Protein AF-A0A920LN60-F1 (afdb_mono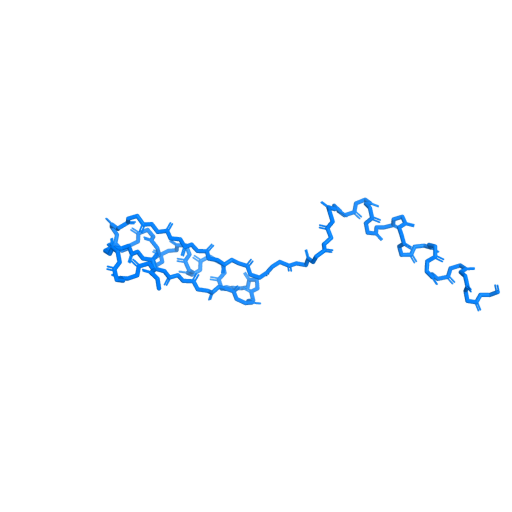mer)

Radius of gyration: 17.68 Å; Cα contacts (8 Å, |Δi|>4): 55; chains: 1; bounding box: 42×22×39 Å

Sequence (59 aa):
MFEGLGGHGELVTRREEIIPAMKRAFASGKTACVNVKAKGVISPIVLATTSKRDKASIE

pLDDT: mean 87.68, std 14.09, range [46.5, 98.56]

Secondary structure (DSSP, 8-state):
-TGGGTSEEEEE-SGGGHHHHHHHHHHTTS-EEEEE---S-S-HHHHHHHHHHHHHT--

Nearest PDB structures (foldseek):
  5vjn-assembly1_B  TM=5.604E-01  e=6.337E+00  Saccharomyces cerevisiae
  5z5a-assembly3_C  TM=3.876E-01  e=6.337E+00  Thermococcus kodakarensis KOD1
  1js6-assembly1_B  TM=3.437E-01  e=6.337E+00  Sus scrofa

Mean predicted aligned error: 7.39 Å

Solvent-accessible surface area (backbone atoms only — not comparable to full-atom values): 3687 Å² total; per-residue (Å²): 114,39,58,86,72,69,28,38,62,45,80,36,79,52,79,83,43,48,67,60,50,50,53,53,40,63,74,62,79,39,66,60,48,77,49,65,67,71,78,99,57,98,38,75,66,56,50,60,56,50,54,52,50,65,60,59,70,76,108

Structure (mmCIF, N/CA/C/O backbone):
data_AF-A0A920LN60-F1
#
_entry.id   AF-A0A920LN60-F1
#
loop_
_atom_site.group_PDB
_atom_site.id
_atom_site.type_symbol
_atom_site.label_atom_id
_atom_site.label_alt_i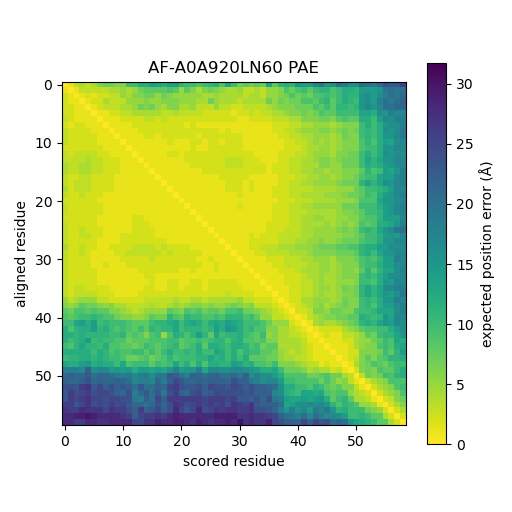d
_atom_site.label_comp_id
_atom_site.label_asym_id
_atom_site.label_entity_id
_atom_site.label_seq_id
_atom_site.pdbx_PDB_ins_code
_atom_site.Cartn_x
_atom_site.Cartn_y
_atom_site.Cartn_z
_atom_site.occupancy
_atom_site.B_iso_or_equiv
_atom_site.auth_seq_id
_atom_site.auth_comp_id
_atom_site.auth_asym_id
_atom_site.auth_atom_id
_atom_site.pdbx_PDB_model_num
ATOM 1 N N . MET A 1 1 ? -0.103 11.089 5.250 1.00 80.75 1 MET A N 1
ATOM 2 C CA . MET A 1 1 ? -1.298 11.450 4.453 1.00 80.75 1 MET A CA 1
ATOM 3 C C . MET A 1 1 ? -2.503 10.609 4.857 1.00 80.75 1 MET A C 1
ATOM 5 O O . MET A 1 1 ? -3.441 11.178 5.381 1.00 80.75 1 MET A O 1
ATOM 9 N N . PHE A 1 2 ? -2.475 9.285 4.676 1.00 89.94 2 PHE A N 1
ATOM 10 C CA . PHE A 1 2 ? -3.657 8.426 4.859 1.00 89.94 2 PHE A CA 1
ATOM 11 C C . PHE A 1 2 ? -4.215 8.387 6.288 1.00 89.94 2 PHE A C 1
ATOM 13 O O . PHE A 1 2 ? -5.422 8.523 6.451 1.00 89.94 2 PHE A O 1
ATOM 20 N N . GLU A 1 3 ? -3.366 8.295 7.315 1.00 86.56 3 GLU A N 1
ATOM 21 C CA . GLU A 1 3 ? -3.830 8.260 8.715 1.00 86.56 3 GLU A CA 1
ATOM 22 C C . GLU A 1 3 ? -4.546 9.550 9.134 1.00 86.56 3 GLU A C 1
ATOM 24 O O . GLU A 1 3 ? -5.601 9.496 9.760 1.00 86.56 3 GLU A O 1
ATOM 29 N N . GLY A 1 4 ? -4.034 10.710 8.707 1.00 90.19 4 GLY A N 1
ATOM 30 C CA . GLY A 1 4 ? -4.667 12.011 8.951 1.00 90.19 4 GLY A CA 1
ATOM 31 C C . GLY A 1 4 ? -6.009 12.201 8.231 1.00 90.19 4 GLY A C 1
ATOM 32 O O . GLY A 1 4 ? -6.763 13.095 8.591 1.00 90.19 4 GLY A O 1
ATOM 33 N N . LEU A 1 5 ? -6.323 11.352 7.245 1.00 93.06 5 LEU A N 1
ATOM 34 C CA . LEU A 1 5 ? -7.612 11.302 6.543 1.00 93.06 5 LEU A CA 1
ATOM 35 C C . LEU A 1 5 ? -8.514 10.161 7.057 1.00 93.06 5 LEU A C 1
ATOM 37 O O . LEU A 1 5 ? -9.550 9.882 6.461 1.00 93.06 5 LEU A O 1
ATOM 41 N N . GLY A 1 6 ? -8.113 9.470 8.132 1.00 94.38 6 GLY A N 1
ATOM 42 C CA . GLY A 1 6 ? -8.854 8.347 8.715 1.00 94.38 6 GLY A CA 1
ATOM 43 C C . GLY A 1 6 ? -8.628 6.988 8.038 1.00 94.38 6 GLY A C 1
ATOM 44 O O . GLY A 1 6 ? -9.279 6.013 8.410 1.00 94.38 6 GLY A O 1
ATOM 45 N N . GLY A 1 7 ? -7.710 6.891 7.073 1.00 97.00 7 GLY A N 1
ATOM 46 C CA . GLY A 1 7 ? -7.374 5.655 6.360 1.00 97.00 7 GLY A CA 1
ATOM 47 C C . GLY A 1 7 ? -6.189 4.880 6.951 1.00 97.00 7 GLY A C 1
ATOM 48 O O . GLY A 1 7 ? -5.504 5.346 7.861 1.00 97.00 7 GLY A O 1
ATOM 49 N N . HIS A 1 8 ? -5.926 3.692 6.400 1.00 97.75 8 HIS A N 1
ATOM 50 C CA . HIS A 1 8 ? -4.687 2.928 6.621 1.00 97.75 8 HIS A CA 1
ATOM 51 C C . HIS A 1 8 ? -3.665 3.286 5.542 1.00 97.75 8 HIS A C 1
ATOM 53 O O . HIS A 1 8 ? -3.973 3.216 4.352 1.00 97.75 8 HIS A O 1
ATOM 59 N N . GLY A 1 9 ? -2.458 3.682 5.937 1.00 97.12 9 GLY A N 1
ATOM 60 C CA . GLY A 1 9 ? -1.366 3.977 5.013 1.00 97.12 9 GLY A CA 1
ATOM 61 C C . GLY A 1 9 ? -0.182 3.069 5.276 1.00 97.12 9 GLY A C 1
ATOM 62 O O . GLY A 1 9 ? 0.300 3.007 6.400 1.00 97.12 9 GLY A O 1
ATOM 63 N N . GLU A 1 10 ? 0.322 2.405 4.242 1.00 97.12 10 GLU A N 1
ATOM 64 C CA . GLU A 1 10 ? 1.478 1.523 4.379 1.00 97.12 10 GLU A CA 1
ATOM 65 C C . GLU A 1 10 ? 2.418 1.643 3.183 1.00 97.12 10 GLU A C 1
ATOM 67 O O . GLU A 1 10 ? 1.978 1.774 2.041 1.00 97.12 10 GLU A O 1
ATOM 72 N N . LEU A 1 11 ? 3.724 1.607 3.451 1.00 97.44 11 LEU A N 1
ATOM 73 C CA . LEU A 1 11 ? 4.767 1.610 2.433 1.00 97.44 11 LEU A CA 1
ATOM 74 C C . LEU A 1 11 ? 5.468 0.252 2.434 1.00 97.44 11 LEU A C 1
ATOM 76 O O . LEU A 1 11 ? 6.055 -0.152 3.433 1.00 97.44 11 LEU A O 1
ATOM 80 N N . VAL A 1 12 ? 5.439 -0.419 1.289 1.00 98.19 12 VAL A N 1
ATOM 81 C CA . VAL A 1 12 ? 6.113 -1.692 1.046 1.00 98.19 12 VAL A CA 1
ATOM 82 C C . VAL A 1 12 ? 7.334 -1.440 0.176 1.00 98.19 12 VAL A C 1
ATOM 84 O O . VAL A 1 12 ? 7.225 -0.889 -0.921 1.00 98.19 12 VAL A O 1
ATOM 87 N N . THR A 1 13 ? 8.506 -1.857 0.648 1.00 97.69 13 THR A N 1
ATOM 88 C CA . THR A 1 13 ? 9.776 -1.645 -0.069 1.00 97.69 13 THR A CA 1
ATOM 89 C C . THR A 1 13 ? 10.397 -2.941 -0.571 1.00 97.69 13 THR A C 1
ATOM 91 O O . THR A 1 13 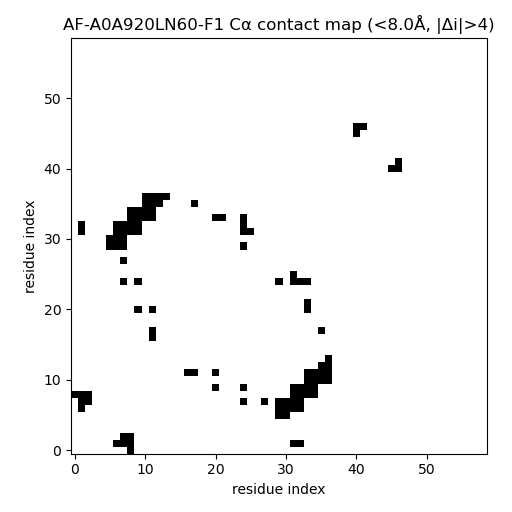? 11.240 -2.902 -1.471 1.00 97.69 13 THR A O 1
ATOM 94 N N . ARG A 1 14 ? 9.960 -4.082 -0.028 1.00 96.94 14 ARG A N 1
ATOM 95 C CA . ARG A 1 14 ? 10.440 -5.421 -0.374 1.00 96.94 14 ARG A CA 1
ATOM 96 C C . ARG A 1 14 ? 9.284 -6.342 -0.745 1.00 96.94 14 ARG A C 1
ATOM 98 O O . ARG A 1 14 ? 8.156 -6.176 -0.289 1.00 96.94 14 ARG A O 1
ATOM 105 N N . ARG A 1 15 ? 9.560 -7.341 -1.584 1.00 96.00 15 ARG A N 1
ATOM 106 C CA . ARG A 1 15 ? 8.529 -8.245 -2.121 1.00 96.00 15 ARG A CA 1
ATOM 107 C C . ARG A 1 15 ? 7.871 -9.078 -1.021 1.00 96.00 15 ARG A C 1
ATOM 109 O O . ARG A 1 15 ? 6.671 -9.329 -1.070 1.00 96.00 15 ARG A O 1
ATOM 116 N N 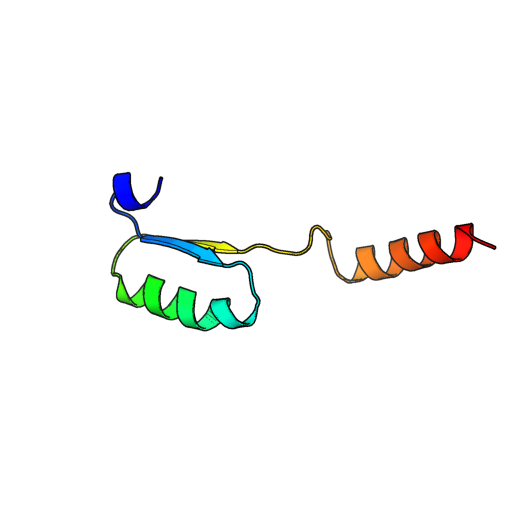. GLU A 1 16 ? 8.650 -9.484 -0.030 1.00 98.12 16 GLU A N 1
ATOM 117 C CA . GLU A 1 16 ? 8.241 -10.367 1.063 1.00 98.12 16 GLU A CA 1
ATOM 118 C C . GLU A 1 16 ? 7.246 -9.675 2.011 1.00 98.12 16 GLU A C 1
ATOM 120 O O . GLU A 1 16 ? 6.494 -10.333 2.725 1.00 98.12 16 GLU A O 1
ATOM 125 N N . GLU A 1 17 ? 7.200 -8.342 1.985 1.00 98.38 17 GLU A N 1
ATOM 126 C CA . GLU A 1 17 ? 6.327 -7.520 2.825 1.00 98.38 17 GLU A CA 1
ATOM 127 C C . GLU A 1 17 ? 4.908 -7.390 2.263 1.00 98.38 17 GLU A C 1
ATOM 129 O O . GLU A 1 17 ? 4.004 -7.025 3.010 1.00 98.38 17 GLU A O 1
ATOM 134 N N . ILE A 1 18 ? 4.684 -7.725 0.985 1.00 98.00 18 ILE A N 1
ATOM 135 C CA . ILE A 1 18 ? 3.391 -7.528 0.311 1.00 98.00 18 ILE A CA 1
ATOM 136 C C . ILE A 1 18 ? 2.277 -8.294 1.031 1.00 98.00 18 ILE A C 1
ATOM 138 O O . ILE A 1 18 ? 1.275 -7.707 1.427 1.00 98.00 18 ILE A O 1
ATOM 142 N N . ILE A 1 19 ? 2.446 -9.604 1.234 1.00 98.44 19 ILE A N 1
ATOM 143 C CA . ILE A 1 19 ? 1.417 -10.439 1.874 1.00 98.44 19 ILE A CA 1
ATOM 144 C C . ILE A 1 19 ? 1.134 -9.964 3.318 1.00 98.44 19 ILE A C 1
ATOM 146 O O . ILE A 1 19 ? -0.038 -9.772 3.652 1.00 98.44 19 ILE A O 1
ATOM 150 N N . PRO A 1 20 ? 2.145 -9.735 4.186 1.00 98.50 20 PRO A N 1
ATOM 151 C CA . PRO A 1 20 ? 1.923 -9.164 5.515 1.00 98.50 20 PRO A CA 1
ATOM 152 C C . PRO A 1 20 ? 1.228 -7.795 5.512 1.00 98.50 20 PRO A C 1
ATOM 154 O O . PRO A 1 20 ? 0.328 -7.582 6.323 1.00 98.50 20 PRO A O 1
ATOM 157 N N . ALA A 1 21 ? 1.617 -6.888 4.610 1.00 98.38 21 ALA A N 1
ATOM 158 C CA . ALA A 1 21 ? 1.030 -5.552 4.501 1.00 98.38 21 ALA A CA 1
ATOM 159 C C . ALA A 1 21 ? -0.449 -5.622 4.117 1.00 98.38 21 ALA A C 1
ATOM 161 O O . ALA A 1 21 ? -1.294 -4.999 4.754 1.00 98.38 21 ALA A O 1
ATOM 162 N N . MET A 1 22 ? -0.791 -6.475 3.149 1.00 98.38 22 MET A N 1
ATOM 163 C CA . MET A 1 22 ? -2.186 -6.708 2.775 1.00 98.38 22 MET A CA 1
ATOM 164 C C . MET A 1 22 ? -3.006 -7.237 3.956 1.00 98.38 22 MET A C 1
ATOM 166 O O . MET A 1 22 ? -4.106 -6.750 4.202 1.00 98.38 22 MET A O 1
ATOM 170 N N . LYS A 1 23 ? -2.469 -8.185 4.738 1.00 98.56 23 LYS A N 1
ATOM 171 C CA . LYS A 1 23 ? -3.156 -8.695 5.938 1.00 98.56 23 LYS A CA 1
ATOM 172 C C . LYS A 1 23 ? -3.431 -7.589 6.961 1.00 98.56 23 LYS A C 1
ATOM 174 O O . LYS A 1 23 ? -4.544 -7.520 7.474 1.00 98.56 23 LYS A O 1
ATOM 179 N N . ARG A 1 24 ? -2.453 -6.716 7.237 1.00 98.31 24 ARG A N 1
ATOM 180 C CA . ARG A 1 24 ? -2.632 -5.556 8.132 1.00 98.31 24 ARG A CA 1
ATOM 181 C C . ARG A 1 24 ? -3.662 -4.567 7.589 1.00 98.31 24 ARG A C 1
ATOM 183 O O . ARG A 1 24 ? -4.526 -4.130 8.342 1.00 98.31 24 ARG A O 1
ATOM 190 N N . ALA A 1 25 ? -3.614 -4.272 6.290 1.00 97.94 25 ALA A N 1
ATOM 191 C CA . ALA A 1 25 ? -4.565 -3.384 5.631 1.00 97.94 25 ALA A CA 1
ATOM 192 C C . ALA A 1 25 ? -6.007 -3.900 5.752 1.00 97.94 25 ALA A C 1
ATOM 194 O O . ALA A 1 25 ? -6.886 -3.144 6.160 1.00 97.94 25 ALA A O 1
ATOM 195 N N . PHE A 1 26 ? -6.251 -5.189 5.491 1.00 98.25 26 PHE A N 1
ATOM 196 C CA . PHE A 1 26 ? -7.579 -5.785 5.674 1.00 98.25 26 PHE A CA 1
ATOM 197 C C . PHE A 1 26 ? -8.021 -5.787 7.140 1.00 98.25 26 PHE A C 1
ATOM 199 O O . PHE A 1 26 ? -9.152 -5.411 7.438 1.00 98.25 26 PHE A O 1
ATOM 206 N N . ALA A 1 27 ? -7.126 -6.156 8.062 1.00 98.31 27 ALA A N 1
ATOM 207 C CA . ALA A 1 27 ? -7.423 -6.170 9.494 1.00 98.31 27 ALA A CA 1
ATOM 208 C C . ALA A 1 27 ? -7.721 -4.771 10.063 1.00 98.31 27 ALA A C 1
ATOM 210 O O . ALA A 1 27 ? -8.382 -4.663 11.092 1.00 98.31 27 ALA A O 1
ATOM 211 N N . SER A 1 28 ? -7.264 -3.703 9.399 1.00 97.19 28 SER A N 1
ATOM 212 C CA . SER A 1 28 ? -7.502 -2.326 9.840 1.00 97.19 28 SER A CA 1
ATOM 213 C C . SER A 1 28 ? -8.975 -1.906 9.790 1.00 97.19 28 SER A C 1
ATOM 215 O O . SER A 1 28 ? -9.348 -0.957 10.477 1.00 97.19 28 SER A O 1
ATOM 217 N N . GLY A 1 29 ? -9.802 -2.561 8.961 1.00 97.12 29 GLY A N 1
ATOM 218 C CA . GLY A 1 29 ? -11.204 -2.184 8.738 1.00 97.12 29 GLY A CA 1
ATOM 219 C C . GLY A 1 29 ? -11.400 -0.799 8.102 1.00 97.12 29 GLY A C 1
ATOM 220 O O . GLY A 1 29 ? -12.522 -0.302 8.051 1.00 97.12 29 GLY A O 1
ATOM 221 N N . LYS A 1 30 ? -10.322 -0.160 7.632 1.00 96.44 30 LYS A N 1
ATOM 222 C CA . LYS A 1 30 ? -10.323 1.181 7.037 1.00 96.44 30 LYS A CA 1
ATOM 223 C C . LYS A 1 30 ? -10.117 1.103 5.530 1.00 96.44 30 LYS A C 1
ATOM 225 O O . LYS A 1 30 ? -9.517 0.159 5.018 1.00 96.44 30 LYS A O 1
ATOM 230 N N . THR A 1 31 ? -10.506 2.163 4.825 1.00 96.44 31 THR A N 1
ATOM 231 C CA . THR A 1 31 ? -9.990 2.412 3.474 1.00 96.44 31 THR A CA 1
ATOM 232 C C . THR A 1 31 ? -8.465 2.470 3.535 1.00 96.44 31 THR A C 1
ATOM 234 O O . THR A 1 31 ? -7.899 3.256 4.301 1.00 96.44 31 THR A O 1
ATOM 237 N N . ALA A 1 32 ? -7.801 1.626 2.750 1.00 97.50 32 ALA A N 1
ATOM 238 C CA . ALA A 1 32 ? -6.362 1.422 2.829 1.00 97.50 32 ALA A CA 1
ATOM 239 C C . ALA A 1 32 ? -5.652 1.821 1.532 1.00 97.50 32 ALA A C 1
ATOM 241 O O . ALA A 1 32 ? -6.107 1.498 0.436 1.00 97.50 32 ALA A O 1
ATOM 242 N N . CYS A 1 33 ? -4.496 2.469 1.666 1.00 97.38 33 CYS A N 1
ATOM 243 C CA . CYS A 1 33 ? -3.540 2.671 0.588 1.00 97.38 33 CYS A CA 1
ATOM 244 C C . CYS A 1 33 ? -2.227 1.966 0.938 1.00 97.38 33 CYS A C 1
ATOM 246 O O . CYS A 1 33 ? -1.531 2.347 1.883 1.00 97.38 33 CYS A O 1
ATOM 248 N N . VAL A 1 34 ? -1.901 0.931 0.164 1.00 97.56 34 VAL A N 1
ATOM 249 C CA . VAL A 1 34 ? -0.636 0.199 0.265 1.00 97.56 34 VAL A CA 1
ATOM 250 C C . VAL A 1 34 ? 0.239 0.613 -0.912 1.00 97.56 34 VAL A C 1
ATOM 252 O O . VAL A 1 34 ? 0.039 0.172 -2.043 1.00 97.56 34 VAL A O 1
ATOM 255 N N . ASN A 1 35 ? 1.209 1.482 -0.651 1.00 97.25 35 ASN A N 1
ATOM 256 C CA . ASN A 1 35 ? 2.146 1.969 -1.653 1.00 97.25 35 ASN A CA 1
ATOM 257 C C . ASN A 1 35 ? 3.306 0.986 -1.786 1.00 97.25 35 ASN A C 1
ATOM 259 O O . ASN A 1 35 ? 4.077 0.801 -0.849 1.00 97.25 35 ASN A O 1
ATOM 263 N N . VAL A 1 36 ? 3.449 0.359 -2.952 1.00 97.25 36 VAL A N 1
ATOM 264 C CA . VAL A 1 36 ? 4.474 -0.664 -3.195 1.00 97.25 36 VAL A CA 1
ATOM 265 C C . VAL A 1 36 ? 5.564 -0.104 -4.097 1.00 97.25 36 VAL A C 1
ATOM 267 O O . VAL A 1 36 ? 5.298 0.327 -5.220 1.00 9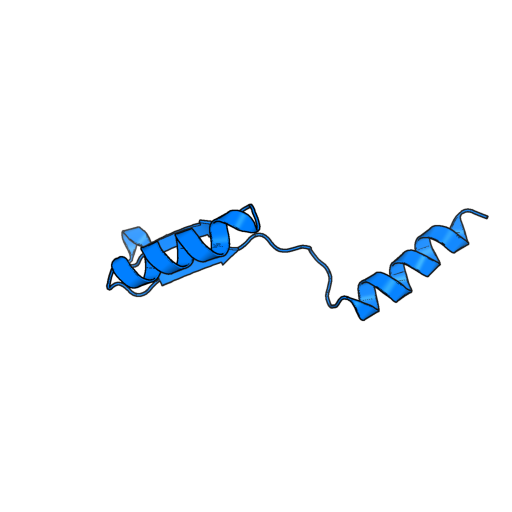7.25 36 VAL A O 1
ATOM 270 N N . LYS A 1 37 ? 6.817 -0.161 -3.643 1.00 95.94 37 LYS A N 1
ATOM 271 C CA . LYS A 1 37 ? 7.967 0.138 -4.494 1.00 95.94 37 LYS A CA 1
ATOM 272 C C . LYS A 1 37 ? 8.121 -0.964 -5.545 1.00 95.94 37 LYS A C 1
ATOM 274 O O . LYS A 1 37 ? 8.476 -2.097 -5.227 1.00 95.94 37 LYS A O 1
ATOM 279 N N . ALA A 1 38 ? 7.878 -0.616 -6.804 1.00 90.88 38 ALA A N 1
ATOM 280 C CA . ALA A 1 38 ? 8.059 -1.498 -7.952 1.00 90.88 38 ALA A CA 1
ATOM 281 C C . ALA A 1 38 ? 9.311 -1.123 -8.761 1.00 90.88 38 ALA A C 1
ATOM 283 O O . ALA A 1 38 ? 9.881 -0.041 -8.610 1.00 90.88 38 ALA A O 1
ATOM 284 N N . LYS A 1 39 ? 9.744 -2.028 -9.646 1.00 87.62 39 LYS A N 1
ATOM 285 C CA . LYS A 1 39 ? 10.760 -1.709 -10.658 1.00 87.62 39 LYS A CA 1
ATOM 286 C C . LYS A 1 39 ? 10.142 -0.769 -11.697 1.00 87.62 39 LYS A C 1
ATOM 288 O O . LYS A 1 39 ? 9.022 -1.011 -12.135 1.00 87.62 39 LYS A O 1
ATOM 293 N N . GLY A 1 40 ? 10.882 0.254 -12.122 1.00 86.94 40 GLY A N 1
ATOM 294 C CA . GLY A 1 40 ? 10.455 1.212 -13.150 1.00 86.94 40 GLY A CA 1
ATOM 295 C C . GLY A 1 40 ? 10.523 0.644 -14.568 1.00 86.94 40 GLY A C 1
ATOM 296 O O . GLY A 1 40 ? 11.209 1.19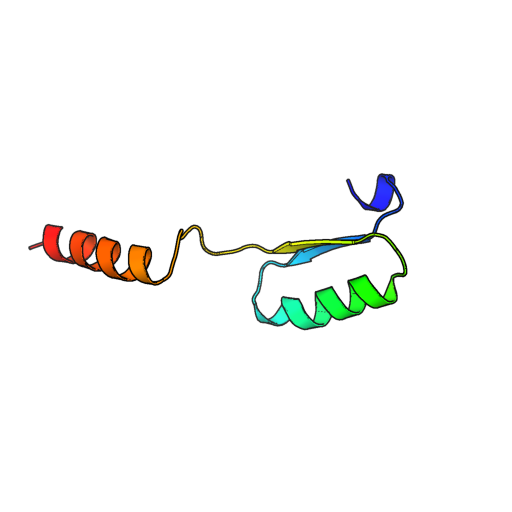9 -15.417 1.00 86.94 40 GLY A O 1
ATOM 297 N N . VAL A 1 41 ? 9.873 -0.494 -14.814 1.00 86.31 41 VAL A N 1
ATOM 298 C CA . VAL A 1 41 ? 9.818 -1.140 -16.130 1.00 86.31 41 VAL A CA 1
ATOM 299 C C . VAL A 1 41 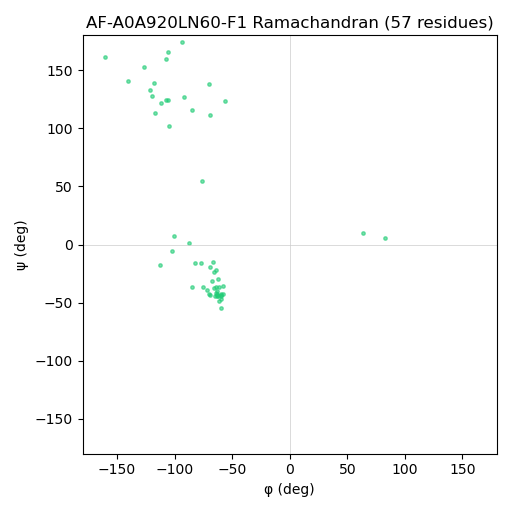? 8.364 -1.269 -16.560 1.00 86.31 41 VAL A C 1
ATOM 301 O O . VAL A 1 41 ? 7.523 -1.696 -15.774 1.00 86.31 41 VAL A O 1
ATOM 304 N N . ILE A 1 42 ? 8.069 -0.897 -17.808 1.00 82.38 42 ILE A N 1
ATOM 305 C CA . ILE A 1 42 ? 6.697 -0.891 -18.344 1.00 82.38 42 ILE A CA 1
ATOM 306 C C . ILE A 1 42 ? 6.137 -2.317 -18.392 1.00 82.38 42 ILE A C 1
ATOM 308 O O . ILE A 1 42 ? 4.984 -2.558 -18.048 1.00 82.38 42 ILE A O 1
ATOM 312 N N . SER A 1 43 ? 6.963 -3.276 -18.810 1.00 86.44 43 SER A N 1
ATOM 313 C CA . SER A 1 43 ? 6.609 -4.692 -18.854 1.00 86.44 43 SER A CA 1
ATOM 314 C C . SER A 1 43 ? 7.863 -5.575 -18.908 1.00 86.44 43 SER A C 1
ATOM 316 O O . SER A 1 43 ? 8.939 -5.097 -19.291 1.00 86.44 43 SER A O 1
ATOM 318 N N . PRO A 1 44 ? 7.749 -6.877 -18.579 1.00 80.56 44 PRO A N 1
ATOM 319 C CA . PRO A 1 44 ? 8.853 -7.821 -18.735 1.00 80.56 44 PRO A CA 1
ATOM 320 C C . PRO A 1 44 ? 9.376 -7.904 -20.174 1.00 80.56 44 PRO A C 1
ATOM 322 O O . PRO A 1 44 ? 10.581 -8.031 -20.369 1.00 80.56 44 PRO A O 1
ATOM 325 N N . ILE A 1 45 ? 8.494 -7.791 -21.179 1.00 85.62 45 ILE A N 1
ATOM 326 C CA . ILE A 1 45 ? 8.893 -7.850 -22.591 1.00 85.62 45 ILE A CA 1
ATOM 327 C C . ILE A 1 45 ? 9.699 -6.616 -22.999 1.00 85.62 45 ILE A C 1
ATOM 329 O O . ILE A 1 45 ? 10.742 -6.769 -23.626 1.00 85.62 45 ILE A O 1
ATOM 333 N N . VAL A 1 46 ? 9.276 -5.416 -22.582 1.00 83.50 46 VAL A N 1
ATOM 334 C CA . VAL A 1 46 ? 10.022 -4.175 -22.843 1.00 83.50 46 VAL A CA 1
ATOM 335 C C . VAL A 1 46 ? 11.392 -4.240 -22.178 1.00 83.50 46 VAL A C 1
ATOM 337 O O . VAL A 1 46 ? 12.389 -3.950 -22.824 1.00 83.50 46 VAL A O 1
ATOM 340 N N . LEU A 1 47 ? 11.471 -4.704 -20.927 1.00 82.31 47 LEU A N 1
ATOM 341 C CA . LEU A 1 47 ? 12.756 -4.892 -20.251 1.00 82.31 47 LEU A CA 1
ATOM 342 C C . LEU A 1 47 ? 13.661 -5.889 -20.995 1.00 82.31 47 LEU A C 1
ATOM 344 O O . LEU A 1 47 ? 14.864 -5.666 -21.129 1.00 82.31 47 LEU A O 1
ATOM 348 N N . ALA A 1 48 ? 13.101 -6.999 -21.478 1.00 83.12 48 ALA A N 1
ATOM 349 C CA . ALA A 1 48 ? 13.858 -8.024 -22.189 1.00 83.12 48 ALA A CA 1
ATOM 350 C C . ALA A 1 48 ? 14.377 -7.544 -23.556 1.00 83.12 48 ALA A C 1
ATOM 352 O O . ALA A 1 48 ? 15.440 -7.987 -23.989 1.00 83.12 48 ALA A O 1
ATOM 353 N N . THR A 1 49 ? 13.660 -6.652 -24.243 1.00 79.75 49 THR A N 1
ATOM 354 C CA . THR A 1 49 ? 14.085 -6.118 -25.546 1.00 79.75 49 THR A CA 1
ATOM 355 C C . THR A 1 49 ? 15.028 -4.924 -25.416 1.00 79.75 49 THR A C 1
ATOM 357 O O . THR A 1 49 ? 15.987 -4.845 -26.182 1.00 79.75 49 THR A O 1
ATOM 360 N N . THR A 1 50 ? 14.837 -4.036 -24.436 1.00 75.88 50 THR A N 1
ATOM 361 C CA . THR A 1 50 ? 15.751 -2.901 -24.210 1.00 75.88 50 THR A CA 1
ATOM 362 C C . THR A 1 50 ? 17.088 -3.349 -23.626 1.00 75.88 50 THR A C 1
ATOM 364 O O . THR A 1 50 ? 18.129 -2.896 -24.089 1.00 75.88 50 THR A O 1
ATOM 367 N N . SER A 1 51 ? 17.095 -4.325 -22.709 1.00 66.56 51 SER A N 1
ATOM 368 C CA . SER A 1 51 ? 18.344 -4.867 -22.143 1.00 66.56 51 SER A CA 1
ATOM 369 C C . SER A 1 51 ? 19.252 -5.542 -23.177 1.00 66.56 51 SER A C 1
ATOM 371 O O . SER A 1 51 ? 20.473 -5.524 -23.024 1.00 66.56 51 SER A O 1
ATOM 373 N N . LYS A 1 52 ? 18.686 -6.117 -24.248 1.00 59.88 52 LYS A N 1
ATOM 374 C CA . LYS A 1 52 ? 19.471 -6.629 -25.383 1.00 59.88 52 LYS A CA 1
ATOM 375 C C . LYS A 1 52 ? 20.184 -5.504 -26.130 1.00 59.88 52 LYS A C 1
ATOM 377 O O . LYS A 1 52 ? 21.317 -5.697 -26.553 1.00 59.88 52 LYS A O 1
ATOM 382 N N . ARG A 1 53 ? 19.538 -4.342 -26.268 1.00 59.22 53 ARG A N 1
ATOM 383 C CA . ARG A 1 53 ? 20.115 -3.174 -26.943 1.00 59.22 53 ARG A CA 1
ATOM 384 C C . ARG A 1 53 ? 21.243 -2.553 -26.123 1.00 59.22 53 ARG A C 1
ATOM 386 O O . ARG A 1 53 ? 22.292 -2.280 -26.688 1.00 59.22 53 ARG A O 1
ATOM 393 N N . ASP A 1 54 ? 21.064 -2.432 -24.808 1.00 59.34 54 ASP A N 1
ATOM 394 C CA . ASP A 1 54 ? 22.106 -1.906 -23.912 1.00 59.34 54 ASP A CA 1
ATOM 395 C C . ASP A 1 54 ? 23.371 -2.778 -23.918 1.00 59.34 54 ASP A C 1
ATOM 397 O O . ASP A 1 54 ? 24.479 -2.254 -23.881 1.00 59.34 54 ASP A O 1
ATOM 401 N N . LYS A 1 55 ? 23.226 -4.108 -24.010 1.00 57.06 55 LYS A N 1
ATOM 402 C CA . LYS A 1 55 ? 24.374 -5.025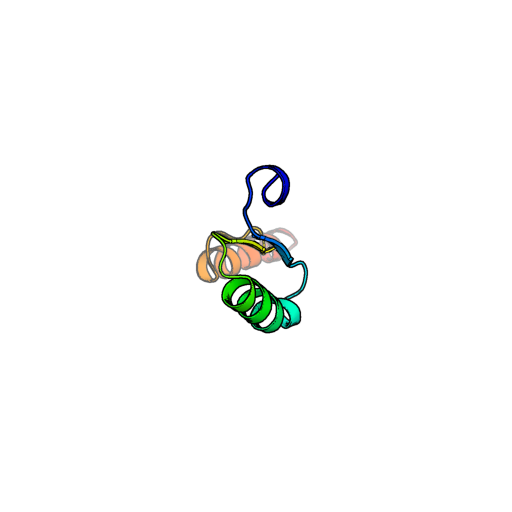 -24.116 1.00 57.06 55 LYS A CA 1
ATOM 403 C C . LYS A 1 55 ? 25.030 -5.024 -25.497 1.00 57.06 55 LYS A C 1
ATOM 405 O O . LYS A 1 55 ? 26.243 -5.145 -25.569 1.00 57.06 55 LYS A O 1
ATOM 410 N N . ALA A 1 56 ? 24.248 -4.890 -26.569 1.00 57.75 56 ALA A N 1
ATOM 411 C CA . ALA A 1 56 ? 24.756 -4.905 -27.943 1.00 57.75 56 ALA A CA 1
ATOM 412 C C . ALA A 1 56 ? 25.439 -3.592 -28.368 1.00 57.75 56 ALA A C 1
ATOM 414 O O . ALA A 1 56 ? 26.138 -3.579 -29.369 1.00 57.75 56 ALA A O 1
ATOM 415 N N . SER A 1 57 ? 25.236 -2.491 -27.637 1.00 56.81 57 SER A N 1
ATOM 416 C CA . SER A 1 57 ? 25.868 -1.193 -27.929 1.00 56.81 57 SER A CA 1
ATOM 417 C C . SER A 1 57 ? 27.254 -1.008 -27.290 1.00 5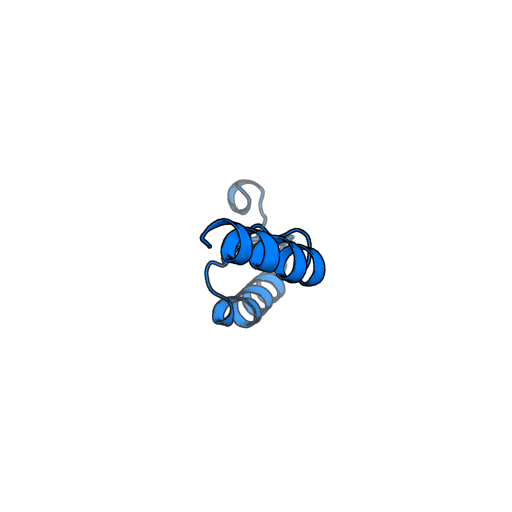6.81 57 SER A C 1
ATOM 419 O O . SER A 1 57 ? 27.827 0.071 -27.424 1.00 56.81 57 SER A O 1
ATOM 421 N N . ILE A 1 58 ? 27.763 -2.013 -26.568 1.00 58.72 58 ILE A N 1
ATOM 422 C CA . ILE A 1 58 ? 29.079 -1.987 -25.901 1.00 58.72 58 ILE A CA 1
ATOM 423 C C . ILE A 1 58 ? 30.140 -2.788 -26.693 1.00 58.72 58 ILE A C 1
ATOM 425 O O . ILE A 1 58 ? 31.320 -2.721 -26.354 1.00 58.72 58 ILE A O 1
ATOM 429 N N . GLU A 1 59 ? 29.752 -3.483 -27.768 1.00 46.50 59 GLU A N 1
ATOM 430 C CA . GLU A 1 59 ? 30.674 -4.124 -28.727 1.00 46.50 59 GLU A CA 1
ATOM 431 C C . GLU A 1 59 ? 30.870 -3.281 -29.993 1.00 46.50 59 GLU A C 1
ATOM 433 O O . GLU A 1 59 ? 29.875 -2.693 -30.480 1.00 46.50 59 GLU A O 1
#

Foldseek 3Di:
DQVVVVAAEEEAEDPVCVVVVVVVRVVSVGHYDYHYDDPPDPDPVRVVVVVVVVVVVVD